Protein AF-A0A0U3Q0Y6-F1 (afdb_monomer_lite)

Structure (mmCIF, N/CA/C/O backbone):
data_AF-A0A0U3Q0Y6-F1
#
_entry.id   AF-A0A0U3Q0Y6-F1
#
loop_
_atom_site.group_PDB
_atom_site.id
_atom_site.type_symbol
_atom_site.label_atom_id
_atom_site.label_alt_id
_atom_site.label_comp_id
_atom_site.label_asym_id
_atom_site.label_entity_id
_atom_site.label_seq_id
_atom_site.pdbx_PDB_ins_code
_atom_site.Cartn_x
_atom_site.Cartn_y
_atom_site.Cartn_z
_atom_site.occupancy
_atom_site.B_iso_or_equiv
_atom_site.auth_seq_id
_atom_site.auth_comp_id
_atom_site.auth_asym_id
_atom_site.auth_atom_id
_atom_site.pdbx_PDB_model_num
ATOM 1 N N . MET A 1 1 ? -0.146 -21.367 1.317 1.00 38.34 1 MET A N 1
ATOM 2 C CA . MET A 1 1 ? -1.089 -21.416 0.180 1.00 38.34 1 MET A CA 1
ATOM 3 C C . MET A 1 1 ? -1.766 -20.060 0.097 1.00 38.34 1 MET A C 1
ATOM 5 O O . MET A 1 1 ? -2.066 -19.504 1.138 1.00 38.34 1 MET A O 1
ATOM 9 N N . TYR A 1 2 ? -1.968 -19.529 -1.106 1.00 50.06 2 TYR A N 1
ATOM 10 C CA . TYR A 1 2 ? -2.570 -18.214 -1.377 1.00 50.06 2 TYR A CA 1
ATOM 11 C C . TYR A 1 2 ? -4.115 -18.198 -1.255 1.00 50.06 2 TYR A C 1
ATOM 13 O O . TYR A 1 2 ? -4.773 -17.385 -1.888 1.00 50.06 2 TYR A O 1
ATOM 21 N N . ALA A 1 3 ? -4.703 -19.132 -0.497 1.00 53.38 3 ALA A N 1
ATOM 22 C CA . ALA A 1 3 ? -6.151 -19.373 -0.446 1.00 53.38 3 ALA A CA 1
ATOM 23 C C . ALA A 1 3 ? -6.858 -18.716 0.757 1.00 53.38 3 ALA A C 1
ATOM 25 O O . ALA A 1 3 ? -8.083 -18.726 0.807 1.00 53.38 3 ALA A O 1
ATOM 26 N N . ASP A 1 4 ? -6.102 -18.148 1.702 1.00 69.69 4 ASP A N 1
ATOM 27 C CA . ASP A 1 4 ? -6.645 -17.604 2.958 1.00 69.69 4 ASP A CA 1
ATOM 28 C C . ASP A 1 4 ? -6.993 -16.107 2.882 1.00 69.69 4 ASP A C 1
ATOM 30 O O . ASP A 1 4 ? -7.459 -15.538 3.867 1.00 69.69 4 ASP A O 1
ATOM 34 N N . HIS A 1 5 ? -6.775 -15.462 1.730 1.00 69.81 5 HIS A N 1
ATOM 35 C CA . HIS A 1 5 ? -6.987 -14.025 1.559 1.00 69.81 5 HIS A CA 1
ATOM 36 C C . HIS A 1 5 ? -7.965 -13.724 0.432 1.00 69.81 5 HIS A C 1
ATOM 38 O O . HIS A 1 5 ? -7.855 -14.290 -0.660 1.00 69.81 5 HIS A O 1
ATOM 44 N N . GLU A 1 6 ? -8.876 -12.778 0.663 1.00 80.62 6 GLU A N 1
ATOM 45 C CA . GLU A 1 6 ? -9.692 -12.245 -0.423 1.00 80.62 6 GLU A CA 1
ATOM 46 C C . GLU A 1 6 ? -8.792 -11.590 -1.490 1.00 80.62 6 GLU A C 1
ATOM 48 O O . GLU A 1 6 ? -7.825 -10.886 -1.161 1.00 80.62 6 GLU A O 1
ATOM 53 N N . PRO A 1 7 ? -9.070 -11.812 -2.787 1.00 87.69 7 PRO A N 1
ATOM 54 C CA . PRO A 1 7 ? -8.415 -11.067 -3.850 1.00 87.69 7 PRO A CA 1
ATOM 55 C C . PRO A 1 7 ? -8.682 -9.566 -3.715 1.00 87.69 7 PRO A C 1
ATOM 57 O O . PRO A 1 7 ? -9.796 -9.150 -3.393 1.00 87.69 7 PRO A O 1
ATOM 60 N N . LEU A 1 8 ? -7.675 -8.749 -4.030 1.00 93.56 8 LEU A N 1
ATOM 61 C CA . LEU A 1 8 ? -7.842 -7.301 -4.121 1.00 93.56 8 LEU A CA 1
ATOM 62 C C . LEU A 1 8 ? -8.915 -6.987 -5.175 1.00 93.56 8 LEU A C 1
ATOM 64 O O . LEU A 1 8 ? -8.798 -7.424 -6.319 1.00 93.56 8 LEU A O 1
ATOM 68 N N . HIS A 1 9 ? -9.952 -6.231 -4.809 1.00 96.00 9 HIS A N 1
ATOM 69 C CA . HIS A 1 9 ? -10.896 -5.710 -5.796 1.00 96.00 9 HIS A CA 1
ATOM 70 C C . HIS A 1 9 ? -10.237 -4.559 -6.557 1.00 96.00 9 HIS A C 1
ATOM 72 O O . HIS A 1 9 ? -9.576 -3.724 -5.944 1.00 96.00 9 HIS A O 1
ATOM 78 N N . VAL A 1 10 ? -10.400 -4.506 -7.877 1.00 95.94 10 VAL A N 1
ATOM 79 C CA . VAL A 1 10 ? -9.610 -3.615 -8.736 1.00 95.94 10 VAL A CA 1
ATOM 80 C C . VAL A 1 10 ? -10.516 -2.717 -9.562 1.00 95.94 10 VAL A C 1
ATOM 82 O O . VAL A 1 10 ? -11.443 -3.199 -10.212 1.00 95.94 10 VAL A O 1
ATOM 85 N N . VAL A 1 11 ? -10.201 -1.424 -9.572 1.00 95.88 11 VAL A N 1
ATOM 86 C CA . VAL A 1 11 ? -10.740 -0.432 -10.511 1.00 95.88 11 VAL A CA 1
ATOM 87 C C . VAL A 1 11 ? -9.592 0.388 -11.113 1.00 95.88 11 VAL A C 1
ATOM 89 O O . VAL A 1 11 ? -8.491 0.424 -10.559 1.00 95.88 11 VAL A O 1
ATOM 92 N N . GLY A 1 12 ? -9.835 1.031 -12.254 1.00 94.06 12 GLY A N 1
ATOM 93 C CA . GLY A 1 12 ? -8.827 1.823 -12.961 1.00 94.06 12 GLY A CA 1
ATOM 94 C C . GLY A 1 12 ? -7.938 0.998 -13.889 1.00 94.06 12 GLY A C 1
ATOM 95 O O . GLY A 1 12 ? -8.411 0.055 -14.527 1.00 94.06 12 GLY A O 1
ATOM 96 N N . TYR A 1 13 ? -6.662 1.375 -13.991 1.00 93.06 13 TYR A N 1
ATOM 97 C CA . TYR A 1 13 ? -5.763 0.936 -15.068 1.00 93.06 13 TYR A CA 1
ATOM 98 C C . TYR A 1 13 ? -4.500 0.227 -14.544 1.00 93.06 13 TYR A C 1
ATOM 100 O O . TYR A 1 13 ? -3.385 0.709 -14.753 1.00 93.06 13 TYR A O 1
ATOM 108 N N . PRO A 1 14 ? -4.622 -0.913 -13.841 1.00 92.88 14 PRO A N 1
ATOM 109 C CA . PRO A 1 14 ? -3.460 -1.618 -13.307 1.00 92.88 14 PRO A CA 1
ATOM 110 C C . PRO A 1 14 ? -2.527 -2.107 -14.424 1.00 92.88 14 PRO A C 1
ATOM 112 O O . PRO A 1 14 ? -2.977 -2.638 -15.442 1.00 92.88 14 PRO A O 1
ATOM 115 N N . SER A 1 15 ? -1.219 -2.033 -14.187 1.00 91.19 15 SER A N 1
ATOM 116 C CA . SER A 1 15 ? -0.274 -2.912 -14.875 1.00 91.19 15 SER A CA 1
ATOM 117 C C . SER A 1 15 ? -0.225 -4.263 -14.151 1.00 91.19 15 SER A C 1
ATOM 119 O O . SER A 1 15 ? -0.569 -4.369 -12.971 1.00 91.19 15 SER A O 1
ATOM 121 N N . THR A 1 16 ? 0.218 -5.325 -14.830 1.00 91.56 16 THR A N 1
ATOM 122 C CA . THR A 1 16 ? 0.341 -6.654 -14.198 1.00 91.56 16 THR A CA 1
ATOM 123 C C . THR A 1 16 ? 1.232 -6.606 -12.955 1.00 91.56 16 THR A C 1
ATOM 125 O O . THR A 1 16 ? 0.920 -7.222 -11.938 1.00 91.56 16 THR A O 1
ATOM 128 N N . GLY A 1 17 ? 2.337 -5.860 -13.026 1.00 92.50 17 GLY A N 1
ATOM 129 C CA . GLY A 1 17 ? 3.300 -5.781 -11.935 1.00 92.50 17 GLY A CA 1
ATOM 130 C C . GLY A 1 17 ? 2.838 -4.897 -10.776 1.00 92.50 17 GLY A C 1
ATOM 131 O O . GLY A 1 17 ? 3.028 -5.276 -9.620 1.00 92.50 17 GLY A O 1
ATOM 132 N N . SER A 1 18 ? 2.167 -3.773 -11.055 1.00 94.19 18 SER A N 1
ATOM 133 C CA . SER A 1 18 ? 1.607 -2.929 -9.995 1.00 94.19 18 SER A CA 1
ATOM 134 C C . SER A 1 18 ? 0.477 -3.638 -9.244 1.00 94.19 18 SER A C 1
ATOM 136 O O . SER A 1 18 ? 0.403 -3.546 -8.019 1.00 94.19 18 SER A O 1
ATOM 138 N N . LEU A 1 19 ? -0.365 -4.405 -9.943 1.00 95.25 19 LEU A N 1
ATOM 139 C CA . LEU A 1 19 ? -1.405 -5.212 -9.308 1.00 95.25 19 LEU A CA 1
ATOM 140 C C . LEU A 1 19 ? -0.807 -6.274 -8.382 1.00 95.25 19 LEU A C 1
ATOM 142 O O . LEU A 1 19 ? -1.240 -6.395 -7.236 1.00 95.25 19 LEU A O 1
ATOM 146 N N . LEU A 1 20 ? 0.200 -7.012 -8.859 1.00 94.69 20 LEU A N 1
ATOM 147 C CA . LEU A 1 20 ? 0.828 -8.079 -8.082 1.00 94.69 20 LEU A CA 1
ATOM 148 C C . LEU A 1 20 ? 1.448 -7.544 -6.785 1.00 94.69 20 LEU A C 1
ATOM 150 O O . LEU A 1 20 ? 1.141 -8.056 -5.709 1.00 94.69 20 LEU A O 1
ATOM 154 N N . VAL A 1 21 ? 2.255 -6.478 -6.862 1.00 96.38 21 VAL A N 1
ATOM 155 C CA . VAL A 1 21 ? 2.911 -5.919 -5.667 1.00 96.38 21 VAL A CA 1
ATOM 156 C C . VAL A 1 21 ? 1.895 -5.353 -4.669 1.00 96.38 21 VAL A C 1
ATOM 158 O O . VAL A 1 21 ? 2.077 -5.478 -3.458 1.00 96.38 21 VAL A O 1
ATOM 161 N N . MET A 1 22 ? 0.793 -4.766 -5.149 1.00 97.19 22 MET A N 1
ATOM 162 C CA . MET A 1 22 ? -0.258 -4.244 -4.272 1.00 97.19 22 MET A CA 1
ATOM 163 C C . MET A 1 22 ? -1.057 -5.359 -3.598 1.00 97.19 22 MET A C 1
ATOM 165 O O . MET A 1 22 ? -1.436 -5.219 -2.434 1.00 97.19 22 MET A O 1
ATOM 169 N N . GLN A 1 23 ? -1.275 -6.477 -4.288 1.00 96.50 23 GLN A N 1
ATOM 170 C CA . GLN A 1 23 ? -1.896 -7.655 -3.697 1.00 96.50 23 GLN A CA 1
ATOM 171 C C . GLN A 1 23 ? -1.015 -8.250 -2.586 1.00 96.50 23 GLN A C 1
ATOM 173 O O . GLN A 1 23 ? -1.500 -8.483 -1.478 1.00 96.50 23 GLN A O 1
ATOM 178 N N . GLU A 1 24 ? 0.289 -8.408 -2.832 1.00 96.75 24 GLU A N 1
ATOM 179 C CA . GLU A 1 24 ? 1.246 -8.865 -1.814 1.00 96.75 24 GLU A CA 1
ATOM 180 C C . GLU A 1 24 ? 1.318 -7.916 -0.614 1.00 96.75 24 GLU A C 1
ATOM 182 O O . GLU A 1 24 ? 1.314 -8.363 0.536 1.00 96.75 24 GLU A O 1
ATOM 187 N N . LEU A 1 25 ? 1.317 -6.602 -0.862 1.00 97.81 25 LEU A N 1
ATOM 188 C CA . LEU A 1 25 ? 1.295 -5.586 0.187 1.00 97.81 25 LEU A CA 1
ATOM 189 C C . LEU A 1 25 ? 0.086 -5.755 1.114 1.00 97.81 25 LEU A C 1
ATOM 191 O O . LEU A 1 25 ? 0.260 -5.782 2.334 1.00 97.81 25 LEU A O 1
ATOM 195 N N . VAL A 1 26 ? -1.123 -5.900 0.562 1.00 97.44 26 VAL A N 1
ATOM 196 C CA . VAL A 1 26 ? -2.349 -6.068 1.362 1.00 97.44 26 VAL A CA 1
ATOM 197 C C . VAL A 1 26 ? -2.283 -7.346 2.193 1.00 97.44 26 VAL A C 1
ATOM 199 O O . VAL A 1 26 ? -2.538 -7.303 3.397 1.00 97.44 26 VAL A O 1
ATOM 202 N N . TRP A 1 27 ? -1.852 -8.458 1.599 1.00 96.50 27 TRP A N 1
ATOM 203 C CA . TRP A 1 27 ? -1.714 -9.729 2.309 1.00 96.50 27 TRP A CA 1
ATOM 204 C C . TRP A 1 27 ? -0.681 -9.668 3.434 1.00 96.50 27 TRP A C 1
ATOM 206 O O . TRP A 1 27 ? -0.929 -10.152 4.538 1.00 96.50 27 TRP A O 1
ATOM 216 N N . HIS A 1 28 ? 0.469 -9.030 3.213 1.00 97.31 28 HIS A N 1
ATOM 217 C CA . HIS A 1 28 ? 1.477 -8.877 4.261 1.00 97.31 28 HIS A CA 1
ATOM 218 C C . HIS A 1 28 ? 1.019 -7.959 5.398 1.00 97.31 28 HIS A C 1
ATOM 220 O O . HIS A 1 28 ? 1.376 -8.211 6.553 1.00 97.31 28 HIS A O 1
ATOM 226 N N . ILE A 1 29 ? 0.209 -6.936 5.106 1.00 97.44 29 ILE A N 1
ATOM 227 C CA . ILE A 1 29 ? -0.438 -6.106 6.130 1.00 97.44 29 ILE A CA 1
ATOM 228 C C . ILE A 1 29 ? -1.445 -6.942 6.935 1.00 97.44 29 ILE A C 1
ATOM 230 O O . ILE A 1 29 ? -1.400 -6.913 8.168 1.00 97.44 29 ILE A O 1
ATOM 234 N N . ALA A 1 30 ? -2.306 -7.716 6.268 1.00 96.31 30 ALA A N 1
ATOM 235 C CA . ALA A 1 30 ? -3.310 -8.575 6.902 1.00 96.31 30 ALA A CA 1
ATOM 236 C C . ALA A 1 30 ? -2.677 -9.628 7.835 1.00 96.31 30 ALA A C 1
ATOM 238 O O . ALA A 1 30 ? -3.115 -9.815 8.979 1.00 96.31 30 ALA A O 1
ATOM 239 N N . ASP A 1 31 ? -1.586 -10.245 7.374 1.00 95.81 31 ASP A N 1
ATOM 240 C CA . ASP A 1 31 ? -0.816 -11.259 8.102 1.00 95.81 31 ASP A CA 1
ATOM 241 C C . ASP A 1 31 ? 0.094 -10.679 9.199 1.00 95.81 31 ASP A C 1
ATOM 243 O O . ASP A 1 31 ? 0.661 -11.427 9.994 1.00 95.81 31 ASP A O 1
ATOM 247 N N . GLY A 1 32 ? 0.301 -9.359 9.235 1.00 96.81 32 GLY A N 1
ATOM 248 C CA . GLY A 1 32 ? 1.260 -8.732 10.147 1.00 96.81 32 GLY A CA 1
ATOM 249 C C . GLY A 1 32 ? 2.729 -9.067 9.845 1.00 96.81 32 GLY A C 1
ATOM 250 O O . GLY A 1 32 ? 3.582 -9.007 10.734 1.00 96.81 32 GLY A O 1
ATOM 251 N N . LYS A 1 33 ? 3.059 -9.409 8.595 1.00 96.56 33 LYS A N 1
ATOM 252 C CA . LYS A 1 33 ? 4.402 -9.830 8.162 1.00 96.56 33 LYS A CA 1
ATOM 253 C C . LYS A 1 33 ? 5.299 -8.631 7.843 1.00 96.56 33 LYS A C 1
ATOM 255 O O . LYS A 1 33 ? 5.645 -8.390 6.689 1.00 96.56 33 LYS A O 1
ATOM 260 N N . ALA A 1 34 ? 5.740 -7.903 8.871 1.00 96.31 34 ALA A N 1
ATOM 261 C CA . ALA A 1 34 ? 6.560 -6.693 8.700 1.00 96.31 34 ALA A CA 1
ATOM 262 C C . ALA A 1 34 ? 7.853 -6.935 7.900 1.00 96.31 34 ALA A C 1
ATOM 264 O O . ALA A 1 34 ? 8.259 -6.092 7.104 1.00 96.31 34 ALA A O 1
ATOM 265 N N . ALA A 1 35 ? 8.491 -8.097 8.086 1.00 96.44 35 ALA A N 1
ATOM 266 C CA . ALA A 1 35 ? 9.718 -8.450 7.378 1.00 96.44 35 ALA A CA 1
ATOM 267 C C . ALA A 1 35 ? 9.503 -8.692 5.877 1.00 96.44 35 ALA A C 1
ATOM 269 O O . ALA A 1 35 ? 10.393 -8.352 5.103 1.00 96.44 35 ALA A O 1
ATOM 270 N N . GLU A 1 36 ? 8.355 -9.253 5.484 1.00 96.62 36 GLU A N 1
ATOM 271 C CA . GLU A 1 36 ? 7.998 -9.470 4.076 1.00 96.62 36 GLU A CA 1
ATOM 272 C C . GLU A 1 36 ? 7.518 -8.167 3.435 1.00 96.62 36 GLU A C 1
ATOM 274 O O . GLU A 1 36 ? 8.009 -7.792 2.377 1.00 96.62 36 GLU A O 1
ATOM 279 N N . LEU A 1 37 ? 6.681 -7.394 4.137 1.00 96.44 37 LEU A N 1
ATOM 280 C CA . LEU A 1 37 ? 6.230 -6.079 3.677 1.00 96.44 37 LEU A CA 1
ATOM 281 C C . LEU A 1 37 ? 7.408 -5.130 3.410 1.00 96.44 37 LEU A C 1
ATOM 283 O O . LEU A 1 37 ? 7.441 -4.442 2.396 1.00 96.44 37 LEU A O 1
ATOM 287 N N . ARG A 1 38 ? 8.425 -5.158 4.278 1.00 95.81 38 ARG A N 1
ATOM 288 C CA . ARG A 1 38 ? 9.692 -4.442 4.089 1.00 95.81 38 ARG A CA 1
ATOM 289 C C . ARG A 1 38 ? 10.391 -4.783 2.770 1.00 95.81 38 ARG A C 1
ATOM 291 O O . ARG A 1 38 ? 11.010 -3.901 2.188 1.00 95.81 38 ARG A O 1
ATOM 298 N N . LYS A 1 39 ? 10.354 -6.040 2.316 1.00 96.00 39 LYS A N 1
ATOM 299 C CA . LYS A 1 39 ? 11.042 -6.452 1.079 1.00 96.00 39 LYS A CA 1
ATOM 300 C C . LYS A 1 39 ? 10.399 -5.838 -0.159 1.00 96.00 39 LYS A C 1
ATOM 302 O O . LYS A 1 39 ? 11.052 -5.769 -1.194 1.00 96.00 39 LYS A O 1
ATOM 307 N N . LEU A 1 40 ? 9.153 -5.378 -0.061 1.00 96.94 40 LEU A N 1
ATOM 308 C CA . LEU A 1 40 ? 8.491 -4.665 -1.145 1.00 96.94 40 LEU A CA 1
ATOM 309 C C . LEU A 1 40 ? 8.992 -3.224 -1.286 1.00 96.94 40 LEU A C 1
ATOM 311 O O . LEU A 1 40 ? 8.642 -2.585 -2.267 1.00 96.94 40 LEU A O 1
ATOM 315 N N . ALA A 1 41 ? 9.789 -2.699 -0.347 1.00 96.81 41 ALA A N 1
ATOM 316 C CA . ALA A 1 41 ? 10.274 -1.325 -0.401 1.00 96.81 41 ALA A CA 1
ATOM 317 C C . ALA A 1 41 ? 11.162 -1.060 -1.625 1.00 96.81 41 ALA A C 1
ATOM 319 O O . ALA A 1 41 ? 11.937 -1.919 -2.049 1.00 96.81 41 ALA A O 1
ATOM 320 N N . THR A 1 42 ? 11.084 0.159 -2.150 1.00 96.00 42 THR A N 1
ATOM 321 C 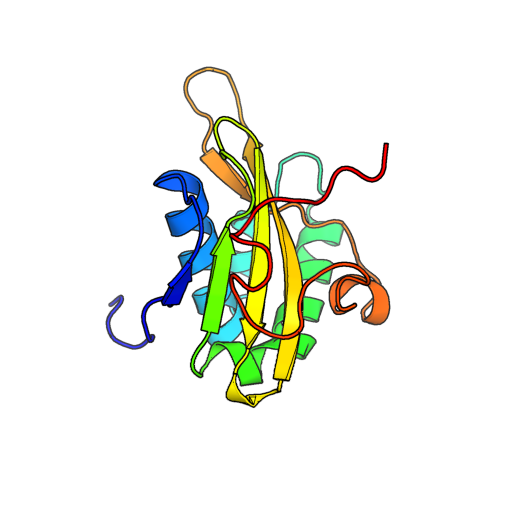CA . THR A 1 42 ? 12.055 0.672 -3.118 1.00 96.00 42 THR A CA 1
ATOM 322 C C . THR A 1 42 ? 13.441 0.838 -2.482 1.00 96.00 42 THR A C 1
ATOM 324 O O . THR A 1 42 ? 13.580 1.090 -1.283 1.00 96.00 42 THR A O 1
ATOM 327 N N . SER A 1 43 ? 14.482 0.744 -3.303 1.00 92.88 43 SER A N 1
ATOM 328 C CA . SER A 1 43 ? 15.897 0.801 -2.934 1.00 92.88 43 SER A CA 1
ATOM 329 C C . SER A 1 43 ? 16.333 2.142 -2.338 1.00 92.88 43 SER A C 1
ATOM 331 O O . SER A 1 43 ? 17.323 2.202 -1.609 1.00 92.88 43 SER A O 1
ATOM 333 N N . ASP A 1 44 ? 15.578 3.217 -2.588 1.00 90.69 44 ASP A N 1
ATOM 334 C CA . ASP A 1 44 ? 15.801 4.536 -1.988 1.00 90.69 44 ASP A CA 1
ATOM 335 C C . ASP A 1 44 ? 15.299 4.651 -0.538 1.00 90.69 44 ASP A C 1
ATOM 337 O O . ASP A 1 44 ? 15.578 5.648 0.133 1.00 90.69 44 ASP A O 1
ATOM 341 N N . SER A 1 45 ? 14.595 3.641 -0.022 1.00 90.19 45 SER A N 1
ATOM 342 C CA . SER A 1 45 ? 14.220 3.545 1.387 1.00 90.19 45 SER A CA 1
ATOM 343 C C . SER A 1 45 ? 15.266 2.756 2.172 1.00 90.19 45 SER A C 1
ATOM 345 O O . SER A 1 45 ? 15.531 1.590 1.891 1.00 90.19 45 SER A O 1
ATOM 347 N N . SER A 1 46 ? 15.835 3.360 3.220 1.00 93.94 46 SER A N 1
ATOM 348 C CA . SER A 1 46 ? 16.728 2.617 4.116 1.00 93.94 46 SER A CA 1
ATOM 349 C C . SER A 1 46 ? 15.975 1.495 4.843 1.00 93.94 46 SER A C 1
ATOM 351 O O . SER A 1 46 ? 14.786 1.631 5.143 1.00 93.94 46 SER A O 1
ATOM 353 N N . ASP A 1 47 ? 16.672 0.406 5.189 1.00 93.56 47 ASP A N 1
ATOM 354 C CA . ASP A 1 47 ? 16.072 -0.756 5.871 1.00 93.56 47 ASP A CA 1
ATOM 355 C C . ASP A 1 47 ? 15.302 -0.355 7.142 1.00 93.56 47 ASP A C 1
ATOM 357 O O . ASP A 1 47 ? 14.183 -0.814 7.372 1.00 93.56 47 ASP A O 1
ATOM 361 N N . ALA A 1 48 ? 15.856 0.572 7.931 1.00 95.94 48 ALA A N 1
ATOM 362 C CA . ALA A 1 48 ? 15.216 1.076 9.143 1.00 95.94 48 ALA A CA 1
ATOM 363 C C . ALA A 1 48 ? 13.917 1.849 8.851 1.00 95.94 48 ALA A C 1
ATOM 365 O O . ALA A 1 48 ? 12.930 1.686 9.575 1.00 95.94 48 ALA A O 1
ATOM 366 N N . VAL A 1 49 ? 13.897 2.665 7.790 1.00 96.69 49 VAL A N 1
ATOM 367 C CA . VAL A 1 49 ? 12.708 3.427 7.375 1.00 96.69 49 VAL A CA 1
ATOM 368 C C . VAL A 1 49 ? 11.638 2.489 6.821 1.00 96.69 49 VAL A C 1
ATOM 370 O O . VAL A 1 49 ? 10.480 2.579 7.236 1.00 96.69 49 VAL A O 1
ATOM 373 N N . ALA A 1 50 ? 12.018 1.549 5.953 1.00 97.19 50 ALA A N 1
ATOM 374 C CA . ALA A 1 50 ? 11.115 0.542 5.403 1.00 97.19 50 ALA A CA 1
ATOM 375 C C . ALA A 1 50 ? 10.501 -0.321 6.513 1.00 97.19 50 ALA A C 1
ATOM 377 O O . ALA A 1 50 ? 9.280 -0.448 6.595 1.00 97.19 50 ALA A O 1
ATOM 378 N N . ARG A 1 51 ? 11.321 -0.832 7.443 1.00 97.19 51 ARG A N 1
ATOM 379 C CA . ARG A 1 51 ? 10.838 -1.609 8.593 1.00 97.19 51 ARG A CA 1
ATOM 380 C C . ARG A 1 51 ? 9.837 -0.812 9.421 1.00 97.19 51 ARG A C 1
ATOM 382 O O . ARG A 1 51 ? 8.774 -1.332 9.756 1.00 97.19 51 ARG A O 1
ATOM 389 N N . LYS A 1 52 ? 10.145 0.451 9.734 1.00 98.19 52 LYS A N 1
ATOM 390 C CA . LYS A 1 52 ? 9.261 1.250 10.585 1.00 98.19 52 LYS A CA 1
ATOM 391 C C . LYS A 1 52 ? 7.947 1.610 9.895 1.00 98.19 52 LYS A C 1
ATOM 393 O O . LYS A 1 52 ? 6.891 1.538 10.519 1.00 98.19 52 LYS A O 1
ATOM 398 N N . THR A 1 53 ? 8.007 1.937 8.607 1.00 98.12 53 THR A N 1
ATOM 399 C CA . THR A 1 53 ? 6.814 2.181 7.786 1.00 98.12 53 THR A CA 1
ATOM 400 C C . THR A 1 53 ? 5.929 0.928 7.744 1.00 98.12 53 THR A C 1
ATOM 402 O O . THR A 1 53 ? 4.722 1.025 7.951 1.00 98.12 53 THR A O 1
ATOM 405 N N . ALA A 1 54 ? 6.524 -0.260 7.574 1.00 98.12 54 ALA A N 1
ATOM 406 C CA . ALA A 1 54 ? 5.806 -1.534 7.555 1.00 98.12 54 ALA A CA 1
ATOM 407 C C . ALA A 1 54 ? 5.090 -1.823 8.886 1.00 98.12 54 ALA A C 1
ATOM 409 O O . ALA A 1 54 ? 3.910 -2.173 8.889 1.00 98.12 54 ALA A O 1
ATOM 410 N N . GLU A 1 55 ? 5.770 -1.627 10.021 1.00 98.31 55 GLU A N 1
ATOM 411 C CA . GLU A 1 55 ? 5.161 -1.737 11.356 1.00 98.31 55 GLU A CA 1
ATOM 412 C C . GLU A 1 55 ? 3.962 -0.790 11.514 1.00 98.31 55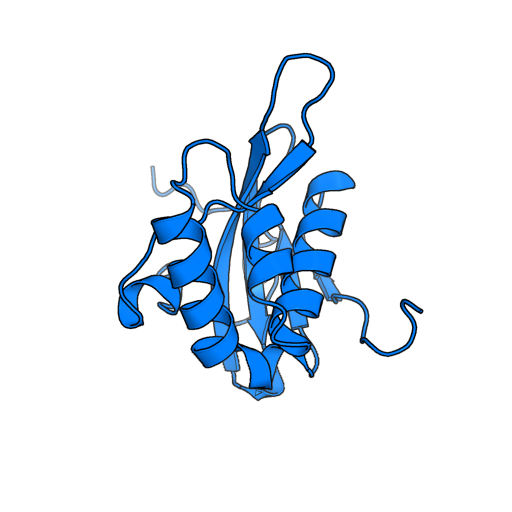 GLU A C 1
ATOM 414 O O . GLU A 1 55 ? 2.917 -1.186 12.036 1.00 98.31 55 GLU A O 1
ATOM 419 N N . ASN A 1 56 ? 4.094 0.456 11.046 1.00 98.44 56 ASN A N 1
ATOM 420 C CA . ASN A 1 56 ? 3.025 1.449 11.117 1.00 98.44 56 ASN A CA 1
ATOM 421 C C . ASN A 1 56 ? 1.827 1.058 10.244 1.00 98.44 56 ASN A C 1
ATOM 423 O O . ASN A 1 56 ? 0.691 1.182 10.697 1.00 98.44 56 ASN A O 1
ATOM 427 N N . TRP A 1 57 ? 2.054 0.548 9.032 1.00 98.50 57 TRP A N 1
ATOM 428 C CA . TRP A 1 57 ? 0.981 0.077 8.152 1.00 98.50 57 TRP A CA 1
ATOM 429 C C . TRP A 1 57 ? 0.265 -1.149 8.706 1.00 98.50 57 TRP A C 1
ATOM 431 O O . TRP A 1 57 ? -0.960 -1.178 8.696 1.00 98.50 57 TRP A O 1
ATOM 441 N N . ILE A 1 58 ? 0.986 -2.116 9.274 1.00 98.31 58 ILE A N 1
ATOM 442 C CA . ILE A 1 58 ? 0.369 -3.268 9.951 1.00 98.31 58 ILE A CA 1
ATOM 443 C C . ILE A 1 58 ? -0.488 -2.801 11.127 1.00 98.31 58 ILE A C 1
ATOM 445 O O . ILE A 1 58 ? -1.639 -3.213 11.264 1.00 98.31 58 ILE A O 1
ATOM 449 N N . LYS A 1 59 ? 0.044 -1.901 11.960 1.00 98.00 59 LYS A N 1
ATOM 450 C CA . LYS A 1 59 ? -0.692 -1.346 13.100 1.00 98.00 59 LYS A CA 1
ATOM 451 C C . LYS A 1 59 ? -1.921 -0.544 12.661 1.00 98.00 59 LYS A C 1
ATOM 453 O O . LYS A 1 59 ? -2.950 -0.612 13.323 1.00 98.00 59 LYS A O 1
ATOM 458 N N . GLY A 1 60 ? -1.798 0.241 11.594 1.00 97.50 60 GLY A N 1
ATOM 459 C CA . GLY A 1 60 ? -2.836 1.159 11.130 1.00 97.50 60 GLY A CA 1
ATOM 460 C C . GLY A 1 60 ? -3.927 0.493 10.298 1.00 97.50 60 GLY A C 1
ATOM 461 O O . GLY A 1 60 ? -5.091 0.841 10.457 1.00 97.50 60 GLY A O 1
ATOM 462 N N . PHE A 1 61 ? -3.557 -0.460 9.443 1.00 97.88 61 PHE A N 1
ATOM 463 C CA . PHE A 1 61 ? -4.424 -1.021 8.405 1.00 97.88 61 PHE A CA 1
ATOM 464 C C . PHE A 1 61 ? -4.651 -2.530 8.539 1.00 97.88 61 PHE A C 1
ATOM 466 O O . PHE A 1 61 ? -5.479 -3.074 7.819 1.00 97.88 61 PHE A O 1
ATOM 473 N N . GLY A 1 62 ? -3.979 -3.221 9.467 1.00 96.69 62 GLY A N 1
ATOM 474 C CA . GLY A 1 62 ? -4.076 -4.678 9.615 1.00 96.69 62 GLY A CA 1
ATOM 475 C C . GLY A 1 62 ? -5.498 -5.203 9.832 1.00 96.69 62 GLY A C 1
ATOM 476 O O . GLY A 1 62 ? -5.816 -6.293 9.373 1.00 96.69 62 GLY A O 1
ATOM 477 N N . ALA A 1 63 ? -6.367 -4.436 10.498 1.00 95.44 63 ALA A N 1
ATOM 478 C CA . ALA A 1 63 ? -7.779 -4.796 10.638 1.00 95.44 63 ALA A CA 1
ATOM 479 C C . ALA A 1 63 ? -8.528 -4.700 9.298 1.00 95.44 63 ALA A C 1
ATOM 481 O O . ALA A 1 63 ? -9.165 -5.665 8.894 1.00 95.44 63 ALA A O 1
ATOM 482 N N . GLY A 1 64 ? -8.397 -3.575 8.590 1.00 95.88 64 GLY A N 1
ATOM 483 C CA . GLY A 1 64 ? -9.060 -3.364 7.303 1.00 95.88 64 GLY A CA 1
ATOM 484 C C . GLY A 1 64 ? -8.531 -4.270 6.191 1.00 95.88 64 GLY A C 1
ATOM 485 O O . GLY A 1 64 ? -9.292 -4.681 5.325 1.00 95.88 64 GLY A O 1
ATOM 486 N N . ALA A 1 65 ? -7.243 -4.617 6.223 1.00 96.00 65 ALA A N 1
ATOM 487 C CA . ALA A 1 65 ? -6.602 -5.464 5.218 1.00 96.00 65 ALA A CA 1
ATOM 488 C C . ALA A 1 65 ? -7.035 -6.937 5.273 1.00 96.00 65 ALA A C 1
ATOM 490 O O . ALA A 1 65 ? -6.849 -7.650 4.294 1.00 96.00 65 ALA A O 1
ATOM 491 N N . ARG A 1 66 ? -7.582 -7.403 6.405 1.00 94.44 66 ARG A N 1
ATOM 492 C CA . ARG A 1 66 ? -8.153 -8.759 6.532 1.00 94.44 66 ARG A CA 1
ATOM 493 C C . ARG A 1 66 ? -9.548 -8.877 5.928 1.00 94.44 66 ARG A C 1
ATOM 495 O O . ARG A 1 66 ? -10.014 -9.990 5.718 1.00 94.44 66 ARG A O 1
ATOM 502 N N . GLY A 1 67 ? -1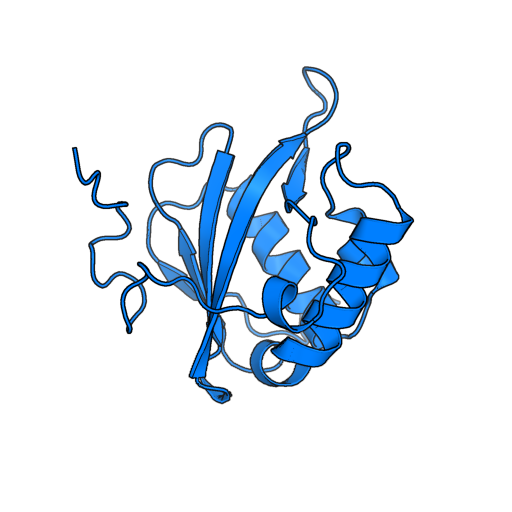0.212 -7.744 5.732 1.00 92.50 67 GLY A N 1
ATOM 503 C CA . GLY A 1 67 ? -11.505 -7.663 5.080 1.00 92.50 67 GLY A CA 1
ATOM 504 C C . GLY A 1 67 ? -11.371 -7.310 3.607 1.00 92.50 67 GLY A C 1
ATOM 505 O O . GLY A 1 67 ? -10.310 -7.441 2.992 1.00 92.50 67 GLY A O 1
ATOM 506 N N . LYS A 1 68 ? -12.462 -6.792 3.050 1.00 94.81 68 LYS A N 1
ATOM 507 C CA . LYS A 1 68 ? -12.509 -6.402 1.646 1.00 94.81 68 LYS A CA 1
ATOM 508 C C . LYS A 1 68 ? -11.718 -5.118 1.403 1.00 94.81 68 LYS A C 1
ATOM 510 O O . LYS A 1 68 ? -12.009 -4.062 1.974 1.00 94.81 68 LYS A O 1
ATOM 515 N N . VAL A 1 69 ? -10.762 -5.190 0.479 1.00 97.25 69 VAL A N 1
ATOM 516 C CA . VAL A 1 69 ? -9.960 -4.043 0.032 1.00 97.25 69 VAL A CA 1
ATOM 517 C C . VAL A 1 69 ? -10.215 -3.785 -1.447 1.00 97.25 69 VAL A C 1
ATOM 519 O O . VAL A 1 69 ? -10.264 -4.711 -2.256 1.00 97.25 69 VAL A O 1
ATOM 522 N N . THR A 1 70 ? -10.392 -2.518 -1.811 1.00 98.00 70 THR A N 1
ATOM 523 C CA . THR A 1 70 ? -10.433 -2.079 -3.212 1.00 98.00 70 THR A CA 1
ATOM 524 C C . THR A 1 70 ? -9.214 -1.225 -3.524 1.00 98.00 70 THR A C 1
ATOM 526 O O . THR A 1 70 ? -8.968 -0.245 -2.827 1.00 98.00 70 THR A O 1
ATOM 529 N N . GLY A 1 71 ? -8.458 -1.596 -4.553 1.00 97.81 71 GLY A N 1
ATOM 530 C CA . GLY A 1 71 ? -7.384 -0.798 -5.126 1.00 97.81 71 GLY A CA 1
ATOM 531 C C . GLY A 1 71 ? -7.871 -0.053 -6.361 1.00 97.81 71 GLY A C 1
ATOM 532 O O . GLY A 1 71 ? -8.338 -0.667 -7.319 1.00 97.81 71 GLY A O 1
ATOM 533 N N . ASP A 1 72 ? -7.755 1.266 -6.321 1.00 97.06 72 ASP A N 1
ATOM 534 C CA . ASP A 1 72 ? -8.013 2.160 -7.442 1.00 97.06 72 ASP A CA 1
ATOM 535 C C . ASP A 1 72 ? -6.677 2.584 -8.057 1.00 97.06 72 ASP A C 1
ATOM 537 O O . ASP A 1 72 ? -5.867 3.243 -7.398 1.00 97.06 72 ASP A O 1
ATOM 541 N N . PHE A 1 73 ? -6.422 2.125 -9.281 1.00 96.56 73 PHE A N 1
ATOM 542 C CA . PHE A 1 73 ? -5.155 2.288 -9.989 1.00 96.56 73 PHE A CA 1
ATOM 543 C C . PHE A 1 73 ? -5.247 3.493 -10.922 1.00 96.56 73 PHE A C 1
ATOM 545 O O . PHE A 1 73 ? -5.920 3.435 -11.956 1.00 96.56 73 PHE A O 1
ATOM 552 N N . TYR A 1 74 ? -4.576 4.577 -10.535 1.00 93.25 74 TYR A N 1
ATOM 553 C CA . TYR A 1 74 ? -4.663 5.863 -11.212 1.00 93.25 74 TYR A CA 1
ATOM 554 C C . TYR A 1 74 ? -3.668 5.977 -12.356 1.00 93.25 74 TYR A C 1
ATOM 556 O O . TYR A 1 74 ? -2.486 5.667 -12.175 1.00 93.25 74 TYR A O 1
ATOM 564 N N . ASP A 1 75 ? -4.170 6.496 -13.479 1.00 87.19 75 ASP A N 1
ATOM 565 C CA . ASP A 1 75 ? -3.437 6.749 -14.723 1.00 87.19 75 ASP A CA 1
ATOM 566 C C . ASP A 1 75 ? -2.736 5.486 -15.281 1.00 87.19 75 ASP A C 1
ATOM 568 O O . ASP A 1 75 ? -2.789 4.404 -14.684 1.00 87.19 75 ASP A O 1
ATOM 572 N N . ASP A 1 76 ? -2.115 5.579 -16.464 1.00 76.50 76 ASP A N 1
ATOM 573 C CA . ASP A 1 76 ? -1.310 4.454 -16.953 1.00 76.50 76 ASP A CA 1
ATOM 574 C C . ASP A 1 76 ? -0.060 4.272 -16.079 1.00 76.50 76 ASP A C 1
ATOM 576 O O . ASP A 1 76 ? 0.616 5.228 -15.695 1.00 76.50 76 ASP A O 1
ATOM 580 N N . GLY A 1 77 ? 0.201 3.021 -15.703 1.00 71.06 77 GLY A N 1
ATOM 581 C CA . GLY A 1 77 ? 1.296 2.644 -14.818 1.00 71.06 77 GLY A CA 1
ATOM 582 C C . GLY A 1 77 ? 2.438 1.973 -15.566 1.00 71.06 77 GLY A C 1
ATOM 583 O O . GLY A 1 77 ? 2.714 0.803 -15.299 1.00 71.06 77 GLY A O 1
ATOM 584 N N . SER A 1 78 ? 3.077 2.662 -16.514 1.00 79.31 78 SER A N 1
ATOM 585 C CA . SER A 1 78 ? 4.195 2.101 -17.297 1.00 79.31 78 SER A CA 1
ATOM 586 C C . SER A 1 78 ? 5.453 1.837 -16.453 1.00 79.31 78 SER A C 1
ATOM 588 O O . SER A 1 78 ? 5.972 0.724 -16.458 1.00 79.31 78 SER A O 1
ATOM 590 N N . GLU A 1 79 ? 5.903 2.823 -15.674 1.00 86.56 79 GLU A N 1
ATOM 591 C CA . GLU A 1 79 ? 7.083 2.704 -14.790 1.00 86.56 79 GLU A CA 1
ATOM 592 C C . GLU A 1 79 ? 6.788 3.072 -13.331 1.00 86.56 79 GLU A C 1
ATOM 594 O O . GLU A 1 79 ? 7.502 2.666 -12.412 1.00 86.56 79 GLU A O 1
ATOM 599 N N . ARG A 1 80 ? 5.727 3.848 -13.104 1.00 92.19 80 ARG A N 1
ATOM 600 C CA . ARG A 1 80 ? 5.262 4.311 -11.797 1.00 92.19 80 ARG A CA 1
ATOM 601 C C . ARG A 1 80 ? 3.746 4.363 -11.817 1.00 92.19 80 ARG A C 1
ATOM 603 O O . ARG A 1 80 ? 3.169 4.775 -12.811 1.00 92.19 80 ARG A O 1
ATOM 610 N N . GLN A 1 81 ? 3.115 4.013 -10.704 1.00 94.31 81 GLN A N 1
ATOM 611 C CA . GLN A 1 81 ? 1.674 4.112 -10.552 1.00 94.31 81 GLN A CA 1
ATOM 612 C C . GLN A 1 81 ? 1.290 4.600 -9.157 1.00 94.31 81 GLN A C 1
ATOM 614 O O . GLN A 1 81 ? 1.922 4.247 -8.156 1.00 94.31 81 GLN A O 1
ATOM 619 N N . VAL A 1 82 ? 0.249 5.426 -9.105 1.00 96.06 82 VAL A N 1
ATOM 620 C CA . VAL A 1 82 ? -0.422 5.809 -7.863 1.00 96.06 82 VAL A CA 1
ATOM 621 C C . VAL A 1 82 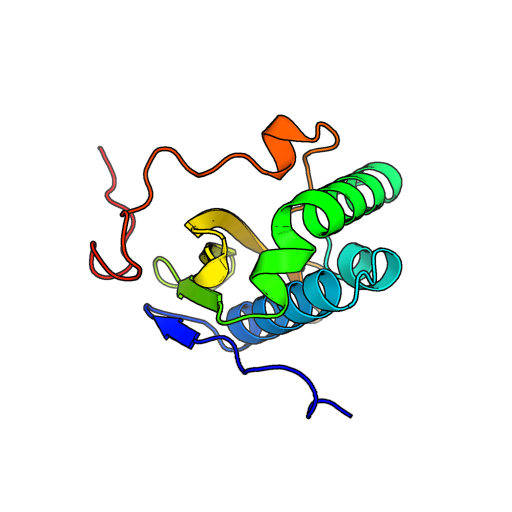? -1.606 4.872 -7.666 1.00 96.06 82 VAL A C 1
ATOM 623 O O . VAL A 1 82 ? -2.420 4.685 -8.567 1.00 96.06 82 VAL A O 1
ATOM 626 N N . VAL A 1 83 ? -1.694 4.266 -6.488 1.00 97.19 83 VAL A N 1
ATOM 627 C CA . VAL A 1 83 ? -2.772 3.344 -6.133 1.00 97.19 83 VAL A CA 1
ATOM 628 C C . VAL A 1 83 ? -3.398 3.809 -4.833 1.00 97.19 83 VAL A C 1
ATOM 630 O O . VAL A 1 83 ? -2.704 3.983 -3.831 1.00 97.19 83 VAL A O 1
ATOM 633 N N . VAL A 1 84 ? -4.713 3.994 -4.824 1.00 98.00 84 VAL A N 1
ATOM 634 C CA . VAL A 1 84 ? -5.457 4.300 -3.601 1.00 98.00 84 VAL A CA 1
ATOM 635 C C . VAL A 1 84 ? -6.141 3.028 -3.120 1.00 98.00 84 VAL A C 1
ATOM 637 O O . VAL A 1 84 ? -6.958 2.446 -3.829 1.00 98.00 84 VAL A O 1
ATOM 640 N N . LEU A 1 85 ? -5.798 2.587 -1.910 1.00 98.19 85 LEU A N 1
ATOM 641 C CA . LEU A 1 85 ? -6.473 1.481 -1.244 1.00 98.19 85 LEU A CA 1
ATOM 642 C C . LEU A 1 85 ? -7.607 2.000 -0.366 1.00 98.19 85 LEU A C 1
ATOM 644 O O . LEU A 1 85 ? -7.409 2.888 0.466 1.00 98.19 85 LEU A O 1
ATOM 648 N N . TYR A 1 86 ? -8.766 1.375 -0.523 1.00 98.00 86 TYR A N 1
ATOM 649 C CA . TYR A 1 86 ? -9.968 1.586 0.267 1.00 98.00 86 TYR A CA 1
ATOM 650 C C . TYR A 1 86 ? -10.238 0.326 1.086 1.00 98.00 86 TYR A C 1
ATOM 652 O O . TYR A 1 86 ? -10.561 -0.728 0.533 1.00 98.00 86 TYR A O 1
ATOM 660 N N . PHE A 1 87 ? -10.101 0.438 2.403 1.00 97.00 87 PHE A N 1
ATOM 661 C CA . PHE A 1 87 ? -10.366 -0.640 3.351 1.00 97.00 87 PHE A CA 1
ATOM 662 C C . PHE A 1 87 ? -11.832 -0.555 3.781 1.00 97.00 87 PHE A C 1
ATOM 664 O O . PHE A 1 87 ? -12.193 0.338 4.550 1.00 97.00 87 PHE A O 1
ATOM 671 N N . GLN A 1 88 ? -12.690 -1.436 3.255 1.00 94.00 88 GLN A N 1
ATOM 672 C CA . GLN A 1 88 ? -14.145 -1.262 3.368 1.00 94.00 88 GLN A CA 1
ATOM 673 C C . GLN A 1 88 ? -14.630 -1.318 4.820 1.00 94.00 88 GLN A C 1
ATOM 675 O O . GLN A 1 88 ? -15.382 -0.441 5.238 1.00 94.00 88 GLN A O 1
ATOM 680 N N . ASP A 1 89 ? -14.131 -2.276 5.601 1.00 92.56 89 ASP A N 1
ATOM 681 C CA . ASP A 1 89 ? -14.602 -2.519 6.970 1.00 92.56 89 ASP A CA 1
ATOM 682 C C . ASP A 1 89 ? -14.184 -1.425 7.961 1.00 92.56 89 ASP A C 1
ATOM 684 O O . ASP A 1 89 ? -14.872 -1.173 8.949 1.00 92.56 89 ASP A O 1
ATOM 688 N N . THR A 1 90 ? -13.044 -0.769 7.718 1.00 95.81 90 THR A N 1
ATOM 689 C CA . THR A 1 90 ? -12.522 0.295 8.593 1.00 95.81 90 THR A CA 1
ATOM 690 C C . THR A 1 90 ? -12.746 1.697 8.037 1.00 95.81 90 THR A C 1
ATOM 692 O O . THR A 1 90 ? -12.403 2.673 8.703 1.00 95.81 90 THR A O 1
ATOM 695 N N . HIS A 1 91 ? -13.296 1.814 6.824 1.00 94.88 91 HIS A N 1
ATOM 696 C CA . HIS A 1 91 ? -13.447 3.064 6.071 1.00 94.88 91 HIS A CA 1
ATOM 697 C C . HIS A 1 91 ? -12.145 3.870 5.922 1.00 94.88 91 HIS A C 1
ATOM 699 O O . HIS A 1 91 ? -12.169 5.084 5.704 1.00 94.88 91 HIS A O 1
ATOM 705 N N . GLN A 1 92 ? -10.992 3.211 6.053 1.00 97.0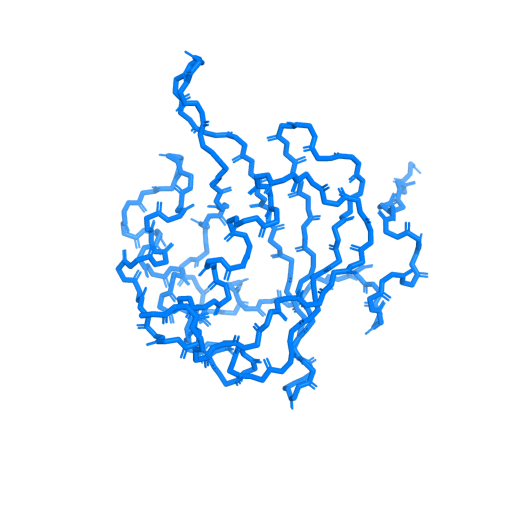0 92 GLN A N 1
ATOM 706 C CA . GLN A 1 92 ? -9.695 3.848 5.878 1.00 97.00 92 GLN A CA 1
ATOM 707 C C . GLN A 1 92 ? -9.354 3.936 4.394 1.00 97.00 92 GLN A C 1
ATOM 709 O O . GLN A 1 92 ? -9.661 3.038 3.610 1.00 97.00 92 GLN A O 1
ATOM 714 N N . VAL A 1 93 ? -8.667 5.014 4.027 1.00 97.19 93 VAL A N 1
ATOM 715 C CA . VAL A 1 93 ? -8.188 5.253 2.666 1.00 97.19 93 VAL A CA 1
ATOM 716 C C . VAL A 1 93 ? -6.711 5.597 2.737 1.00 97.19 93 VAL A C 1
ATOM 718 O O . VAL A 1 93 ? -6.312 6.408 3.575 1.00 97.19 93 VAL A O 1
ATOM 721 N N . LYS A 1 94 ? -5.892 4.993 1.876 1.00 97.31 94 LYS A N 1
ATOM 722 C CA . LYS A 1 94 ? -4.459 5.290 1.809 1.00 97.31 94 LYS A CA 1
ATOM 723 C C . LYS A 1 94 ? -3.947 5.262 0.378 1.00 97.31 94 LYS A C 1
ATOM 725 O O . LYS A 1 94 ? -4.203 4.320 -0.361 1.00 97.31 94 LYS A O 1
ATOM 730 N N . GLU A 1 95 ? -3.178 6.285 0.028 1.00 97.12 95 GLU A N 1
ATOM 731 C CA . GLU A 1 95 ? -2.403 6.326 -1.209 1.00 97.12 95 GLU A CA 1
ATOM 732 C C . GLU A 1 95 ? -1.070 5.588 -1.041 1.00 97.12 95 GLU A C 1
ATOM 734 O O . GLU A 1 95 ? -0.350 5.784 -0.056 1.00 97.12 95 GLU A O 1
ATOM 739 N N . PHE A 1 96 ? -0.731 4.793 -2.048 1.00 97.00 96 PHE A N 1
ATOM 740 C CA . PHE A 1 96 ? 0.562 4.168 -2.245 1.00 97.00 96 PHE A CA 1
ATOM 741 C C . PHE A 1 96 ? 1.121 4.599 -3.598 1.00 97.00 96 PHE A C 1
ATOM 743 O O . PHE A 1 96 ? 0.414 4.640 -4.602 1.00 97.00 96 PHE A O 1
ATOM 750 N N . THR A 1 97 ? 2.416 4.895 -3.632 1.00 95.44 97 THR A N 1
ATOM 751 C CA . THR A 1 97 ? 3.157 5.006 -4.889 1.00 95.44 97 THR A CA 1
ATOM 752 C C . THR A 1 97 ? 3.943 3.719 -5.084 1.00 95.44 97 THR A C 1
ATOM 754 O O . THR A 1 97 ? 4.734 3.343 -4.216 1.00 95.44 97 THR A O 1
ATOM 757 N N . VAL A 1 98 ? 3.760 3.081 -6.235 1.00 95.38 98 VAL A N 1
ATOM 758 C CA . VAL A 1 98 ? 4.549 1.929 -6.676 1.00 95.38 98 VAL A CA 1
ATOM 759 C C . VAL A 1 98 ? 5.323 2.281 -7.937 1.00 95.38 98 VAL A C 1
ATOM 761 O O . VAL A 1 98 ? 4.885 3.122 -8.721 1.00 95.38 98 VAL A O 1
ATOM 764 N N . ARG A 1 99 ? 6.499 1.690 -8.126 1.00 94.75 99 ARG A N 1
ATOM 765 C CA . ARG A 1 99 ? 7.317 1.889 -9.327 1.00 94.75 99 ARG A CA 1
ATOM 766 C C . ARG A 1 99 ? 8.244 0.715 -9.574 1.00 94.75 99 ARG A C 1
ATOM 768 O O . ARG A 1 99 ? 8.564 -0.013 -8.637 1.00 94.75 99 ARG A O 1
ATOM 775 N N . LEU A 1 100 ? 8.704 0.591 -10.810 1.00 93.19 100 LEU A N 1
ATOM 776 C CA . LEU A 1 100 ? 9.848 -0.244 -11.140 1.00 93.19 100 LEU A CA 1
ATOM 777 C C . LEU A 1 100 ? 11.093 0.260 -10.405 1.00 93.19 100 LEU A C 1
ATOM 779 O O . LEU A 1 100 ? 11.360 1.463 -10.341 1.00 93.19 100 LEU A O 1
ATOM 783 N N . ASP A 1 101 ? 11.833 -0.670 -9.820 1.00 92.06 101 ASP A N 1
ATOM 784 C CA . ASP A 1 101 ? 13.058 -0.400 -9.084 1.00 92.06 101 ASP A CA 1
ATOM 785 C C . ASP A 1 101 ? 14.019 -1.590 -9.210 1.00 92.06 101 ASP A C 1
ATOM 787 O O . ASP A 1 101 ? 13.602 -2.752 -9.234 1.00 92.06 101 ASP A O 1
ATOM 791 N N . GLY A 1 102 ? 15.312 -1.293 -9.331 1.00 84.94 102 GLY A N 1
ATOM 792 C CA . GLY A 1 102 ? 16.346 -2.269 -9.670 1.00 84.94 102 GLY A CA 1
ATOM 793 C C . GLY A 1 102 ? 17.246 -1.803 -10.815 1.00 84.94 102 GLY A C 1
ATOM 794 O O . GLY A 1 102 ? 17.235 -0.641 -11.215 1.00 84.94 102 GLY A O 1
ATOM 795 N N . ALA A 1 103 ? 18.071 -2.720 -11.318 1.00 75.69 103 ALA A N 1
ATOM 796 C CA . ALA A 1 103 ? 18.924 -2.472 -12.478 1.00 75.69 103 ALA A CA 1
ATOM 797 C C . ALA A 1 103 ? 18.185 -2.800 -13.782 1.00 75.69 103 ALA A C 1
ATOM 799 O O . ALA A 1 103 ? 17.341 -3.694 -13.795 1.00 75.69 103 ALA A O 1
ATOM 800 N N . THR A 1 104 ? 18.572 -2.141 -14.878 1.00 76.06 104 THR A N 1
ATOM 801 C CA . THR A 1 104 ? 17.951 -2.329 -16.195 1.00 76.06 104 THR A CA 1
ATOM 802 C C . THR A 1 104 ? 17.882 -3.797 -16.622 1.00 76.06 104 THR A C 1
ATOM 804 O O . THR A 1 104 ? 18.906 -4.483 -16.674 1.00 76.06 104 THR A O 1
ATOM 807 N N . GLY A 1 105 ? 16.678 -4.276 -16.940 1.00 70.50 105 GLY A N 1
ATOM 808 C CA . GLY A 1 105 ? 16.380 -5.663 -17.310 1.00 70.50 105 GLY A CA 1
ATOM 809 C C . GLY A 1 105 ? 16.167 -6.615 -16.125 1.00 70.50 105 GLY A C 1
ATOM 810 O O . GLY A 1 105 ? 16.081 -7.827 -16.330 1.00 70.50 105 GLY A O 1
ATOM 811 N N . LYS A 1 106 ? 16.131 -6.095 -14.895 1.00 76.56 106 LYS A N 1
ATOM 812 C CA . LYS A 1 106 ? 15.872 -6.825 -13.639 1.00 76.56 106 LYS A CA 1
ATOM 813 C C . LYS A 1 106 ? 15.012 -6.001 -12.676 1.00 76.56 106 LYS A C 1
ATOM 815 O O . LYS A 1 106 ? 15.106 -6.184 -11.463 1.00 76.56 106 LYS A O 1
ATOM 820 N N . GLU A 1 107 ? 14.256 -5.043 -13.196 1.00 85.19 107 GLU A N 1
ATOM 821 C CA . G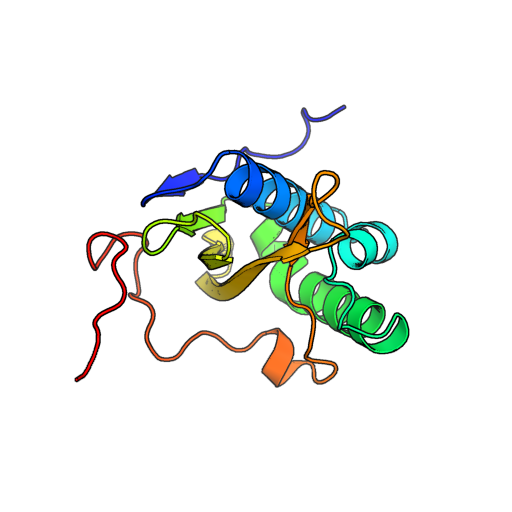LU A 1 107 ? 13.379 -4.212 -12.392 1.00 85.19 107 GLU A CA 1
ATOM 822 C C . GLU A 1 107 ? 12.184 -5.021 -11.897 1.00 85.19 107 GLU A C 1
ATOM 824 O O . GLU A 1 107 ? 11.516 -5.708 -12.669 1.00 85.19 107 GLU A O 1
ATOM 829 N N . ASP A 1 108 ? 11.885 -4.873 -10.612 1.00 91.44 108 ASP A N 1
ATOM 830 C CA . ASP A 1 108 ? 10.649 -5.362 -10.017 1.00 91.44 108 ASP A CA 1
ATOM 831 C C . ASP A 1 108 ? 9.787 -4.173 -9.607 1.00 91.44 108 ASP A C 1
ATOM 833 O O . ASP A 1 108 ? 10.293 -3.099 -9.272 1.00 91.44 108 ASP A O 1
ATOM 837 N N . TRP A 1 109 ? 8.473 -4.371 -9.565 1.00 95.25 109 TRP A N 1
ATOM 838 C CA . TRP A 1 109 ? 7.587 -3.393 -8.950 1.00 95.25 109 TRP A CA 1
ATOM 839 C C . TRP A 1 109 ? 7.796 -3.380 -7.436 1.00 95.25 109 TRP A C 1
ATOM 841 O O . TRP A 1 109 ? 7.724 -4.409 -6.765 1.00 95.25 109 TRP A O 1
ATOM 851 N N . ARG A 1 110 ? 8.054 -2.191 -6.899 1.00 96.75 110 ARG A N 1
ATOM 852 C CA . ARG A 1 110 ? 8.296 -1.931 -5.480 1.00 96.75 110 ARG A CA 1
ATOM 853 C C . ARG A 1 110 ? 7.411 -0.788 -4.993 1.00 96.75 110 ARG A C 1
ATOM 855 O O . ARG A 1 110 ? 6.912 0.021 -5.774 1.00 96.75 110 ARG A O 1
ATOM 862 N N . VAL A 1 111 ? 7.234 -0.715 -3.682 1.00 97.38 111 VAL A N 1
ATOM 863 C CA . VAL A 1 111 ? 6.394 0.245 -2.968 1.00 97.38 111 VAL A CA 1
ATOM 864 C C . VAL A 1 111 ? 7.273 1.299 -2.311 1.00 97.38 111 VAL A C 1
ATOM 866 O O . VAL A 1 111 ? 8.248 0.995 -1.625 1.00 97.38 111 VAL A O 1
ATOM 869 N N . LEU A 1 112 ? 6.904 2.562 -2.469 1.00 95.94 112 LEU A N 1
ATOM 870 C CA . LEU A 1 112 ? 7.602 3.660 -1.823 1.00 95.94 112 LEU A CA 1
ATOM 871 C C . LEU A 1 112 ? 7.293 3.694 -0.316 1.00 95.94 112 LEU A C 1
ATOM 873 O O . LEU A 1 112 ? 6.173 4.007 0.085 1.00 95.94 112 LEU A O 1
ATOM 877 N N . MET A 1 113 ? 8.288 3.419 0.534 1.00 96.31 113 MET A N 1
ATOM 878 C CA . MET A 1 113 ? 8.125 3.369 1.998 1.00 96.31 113 MET A CA 1
ATOM 879 C C . MET A 1 113 ? 8.976 4.442 2.687 1.00 96.31 113 MET A C 1
ATOM 881 O O . MET A 1 113 ? 10.156 4.217 2.943 1.00 96.31 113 MET A O 1
ATOM 885 N N . LYS A 1 114 ? 8.414 5.623 2.971 1.00 92.69 114 LYS A N 1
ATOM 886 C CA . LYS A 1 114 ? 9.198 6.801 3.413 1.00 92.69 114 LYS A CA 1
ATOM 887 C C . LYS A 1 114 ? 8.809 7.404 4.767 1.00 92.69 114 LYS A C 1
ATOM 889 O O . LYS A 1 114 ? 9.457 8.352 5.201 1.00 92.69 114 LYS A O 1
ATOM 894 N N . SER A 1 115 ? 7.800 6.869 5.453 1.00 92.12 115 SER A N 1
ATOM 895 C CA . SER A 1 115 ? 7.202 7.523 6.626 1.00 92.12 115 SER A CA 1
ATOM 896 C C . SER A 1 115 ? 7.388 6.701 7.901 1.00 92.12 115 SER A C 1
ATOM 898 O O . SER A 1 115 ? 6.708 5.700 8.127 1.00 92.12 115 SER A O 1
ATOM 900 N N . THR A 1 116 ? 8.298 7.149 8.769 1.00 94.88 116 THR A N 1
ATOM 901 C CA . THR A 1 116 ? 8.541 6.525 10.081 1.00 94.88 116 THR A CA 1
ATOM 902 C C . THR A 1 116 ? 7.578 7.011 11.164 1.00 94.88 116 THR A C 1
ATOM 904 O O . THR A 1 116 ? 7.330 6.275 12.124 1.00 94.88 116 THR A O 1
ATOM 907 N N . ASP A 1 117 ? 7.006 8.207 11.004 1.00 97.06 117 ASP A N 1
ATOM 908 C CA . ASP A 1 117 ? 5.917 8.693 11.847 1.00 97.06 117 ASP A CA 1
ATOM 909 C C . ASP A 1 117 ? 4.614 7.948 11.529 1.00 97.06 117 ASP A C 1
ATOM 911 O O . ASP A 1 117 ? 4.289 7.677 10.370 1.00 97.06 117 ASP A O 1
ATOM 915 N N . PHE A 1 118 ? 3.869 7.591 12.576 1.00 96.44 118 PHE A N 1
ATOM 916 C CA . PHE A 1 118 ? 2.638 6.823 12.423 1.00 96.44 118 PHE A CA 1
ATOM 917 C C . PHE A 1 118 ? 1.549 7.625 11.709 1.00 96.44 118 PHE A C 1
ATOM 919 O O . PHE A 1 118 ? 0.897 7.079 10.823 1.00 96.44 118 PHE A O 1
ATOM 926 N N . LYS A 1 119 ? 1.362 8.905 12.062 1.00 95.62 119 LYS A N 1
ATOM 927 C CA . LYS A 1 119 ? 0.313 9.741 11.468 1.00 95.62 119 LYS A CA 1
ATOM 928 C C . LYS A 1 119 ? 0.566 9.914 9.981 1.00 95.62 119 LYS A C 1
ATOM 930 O O . LYS A 1 119 ? -0.356 9.684 9.207 1.00 95.62 119 LYS A O 1
ATOM 935 N N . ASP A 1 120 ? 1.803 10.210 9.593 1.00 94.44 120 ASP A N 1
ATOM 936 C CA . ASP A 1 120 ? 2.182 10.371 8.185 1.00 94.44 120 ASP A CA 1
ATOM 937 C C . ASP A 1 120 ? 2.021 9.052 7.409 1.00 94.44 120 ASP A C 1
ATOM 939 O O . ASP A 1 120 ? 1.432 9.002 6.322 1.00 94.44 120 ASP A O 1
ATOM 943 N N . ALA A 1 121 ? 2.479 7.937 7.992 1.00 95.12 121 ALA A N 1
ATOM 944 C CA . ALA A 1 121 ? 2.373 6.618 7.374 1.00 95.12 121 ALA A CA 1
ATOM 945 C C . ALA A 1 121 ? 0.917 6.207 7.119 1.00 95.12 121 ALA A C 1
ATOM 947 O O . ALA A 1 121 ? 0.638 5.585 6.092 1.00 95.12 121 ALA A O 1
ATOM 948 N N . THR A 1 122 ? -0.013 6.588 8.000 1.00 96.06 122 THR A N 1
ATOM 949 C CA . THR A 1 122 ? -1.434 6.219 7.901 1.00 96.06 122 THR A CA 1
ATOM 950 C C . THR A 1 122 ? -2.339 7.325 7.367 1.00 96.06 122 THR A C 1
ATOM 952 O O . THR A 1 122 ? -3.550 7.133 7.297 1.00 96.06 122 THR A O 1
ATOM 955 N N . GLN A 1 123 ? -1.788 8.488 7.016 1.00 96.12 123 GLN A N 1
ATOM 956 C CA . GLN A 1 123 ? -2.583 9.630 6.580 1.00 96.12 123 GLN A CA 1
ATOM 957 C C . GLN A 1 123 ? -3.352 9.304 5.298 1.00 96.12 123 GLN A C 1
ATOM 959 O O . GLN A 1 123 ? -2.766 8.817 4.323 1.00 96.12 123 GLN A O 1
ATOM 964 N N . ALA A 1 124 ? -4.649 9.615 5.311 1.00 95.19 124 ALA A N 1
ATOM 965 C CA . ALA A 1 124 ? -5.489 9.549 4.128 1.00 95.19 124 ALA A CA 1
ATOM 966 C C . ALA A 1 124 ? -5.115 10.664 3.133 1.00 95.19 124 ALA A C 1
ATOM 968 O O . ALA A 1 124 ? -4.837 11.791 3.558 1.00 95.19 124 ALA A O 1
ATOM 969 N N . PRO A 1 125 ? -5.112 10.381 1.821 1.00 93.44 125 PRO A N 1
ATOM 970 C CA . PRO A 1 125 ? -4.847 11.399 0.811 1.00 93.44 125 PRO A CA 1
ATOM 971 C C . PRO A 1 125 ? -5.928 12.486 0.837 1.00 93.44 125 PRO A C 1
ATOM 973 O O . PRO A 1 125 ? -7.117 12.194 0.936 1.00 93.44 125 PRO A O 1
ATOM 976 N N . GLY A 1 126 ? -5.523 13.753 0.711 1.00 92.75 126 GLY A N 1
ATOM 977 C CA . GLY A 1 126 ? -6.458 14.887 0.693 1.00 92.75 126 GLY A CA 1
ATOM 978 C C . GLY A 1 126 ? -7.222 15.065 -0.625 1.00 92.75 126 GLY A C 1
ATOM 979 O O . GLY A 1 126 ? -8.142 15.876 -0.685 1.00 92.75 126 GLY A O 1
ATOM 980 N N . TRP A 1 127 ? -6.833 14.342 -1.678 1.00 91.12 127 TRP A N 1
ATOM 981 C CA . TRP A 1 127 ? -7.361 14.506 -3.035 1.00 91.12 127 TRP A CA 1
ATOM 982 C C . TRP A 1 127 ? -8.242 13.341 -3.504 1.00 91.12 127 TRP A C 1
ATOM 984 O O . TRP A 1 127 ? -9.020 13.519 -4.442 1.00 91.12 127 TRP A O 1
ATOM 994 N N . ALA A 1 128 ? -8.121 12.157 -2.891 1.00 91.31 128 ALA A N 1
ATOM 995 C CA . ALA A 1 128 ? -8.785 10.962 -3.398 1.00 91.31 128 ALA A CA 1
ATOM 996 C C . ALA A 1 128 ? -10.313 11.043 -3.211 1.00 91.31 128 ALA A C 1
ATOM 998 O O . ALA A 1 128 ? -10.787 11.545 -2.184 1.00 91.31 128 ALA A O 1
ATOM 999 N N . PRO A 1 129 ? -11.109 10.531 -4.166 1.00 90.56 129 PRO A N 1
ATOM 1000 C CA . PRO A 1 129 ? -12.556 10.438 -4.018 1.00 90.56 129 PRO A CA 1
ATOM 1001 C C . PRO A 1 129 ? -12.945 9.561 -2.825 1.00 90.56 129 PRO A C 1
ATOM 1003 O O . PRO A 1 129 ? -12.203 8.659 -2.435 1.00 90.56 129 PRO A O 1
ATOM 1006 N N . LYS A 1 130 ? -14.147 9.784 -2.276 1.00 89.12 130 LYS A N 1
ATOM 1007 C CA . LYS A 1 130 ? -14.685 8.966 -1.173 1.00 89.12 130 LYS A CA 1
ATOM 1008 C C . LYS A 1 130 ? -14.936 7.512 -1.574 1.00 89.12 130 LYS A C 1
ATOM 1010 O O . LYS A 1 130 ? -14.858 6.633 -0.724 1.00 89.12 130 LYS A O 1
ATOM 1015 N N . GLU A 1 131 ? -15.246 7.285 -2.846 1.00 90.75 131 GLU A N 1
ATOM 1016 C CA . GLU A 1 131 ? -15.533 5.969 -3.406 1.00 90.75 131 GLU A CA 1
ATOM 1017 C C . GLU A 1 131 ? -14.517 5.637 -4.510 1.00 90.75 131 GLU A C 1
ATOM 1019 O O . GLU A 1 131 ? -14.183 6.528 -5.301 1.00 90.75 131 GLU A O 1
ATOM 1024 N N . PRO A 1 132 ? -14.040 4.380 -4.592 1.00 91.38 132 PRO A N 1
ATOM 1025 C CA . PRO A 1 132 ? -13.131 3.946 -5.651 1.00 91.38 132 PRO A CA 1
ATOM 1026 C C . PRO A 1 132 ? -13.693 4.241 -7.048 1.00 91.38 132 PRO A C 1
ATOM 1028 O O . PRO A 1 132 ? -14.877 4.023 -7.304 1.00 91.38 132 PRO A O 1
ATOM 1031 N N . GLY A 1 133 ? -12.852 4.716 -7.967 1.00 90.88 133 GLY A N 1
ATOM 1032 C CA . GLY A 1 133 ? -13.225 4.990 -9.356 1.00 90.88 133 GLY A CA 1
ATOM 1033 C C . GLY A 1 133 ? -14.060 6.260 -9.562 1.00 90.88 133 GLY A C 1
ATOM 1034 O O . GLY A 1 133 ? -14.428 6.565 -10.695 1.00 90.88 133 GLY A O 1
ATOM 1035 N N . GLY A 1 134 ? -14.333 7.046 -8.513 1.00 84.19 134 GLY A N 1
ATOM 1036 C CA . GLY A 1 134 ? -15.203 8.230 -8.583 1.00 84.19 134 GLY A CA 1
ATOM 1037 C C . GLY A 1 134 ? -14.746 9.339 -9.547 1.00 84.19 134 GLY A C 1
ATOM 1038 O O . GLY A 1 134 ? -15.541 10.207 -9.903 1.00 84.19 134 GLY A O 1
ATOM 1039 N N . THR A 1 135 ? -13.487 9.325 -9.994 1.00 83.69 135 THR A N 1
ATOM 1040 C CA . THR A 1 135 ? -12.949 10.242 -11.020 1.00 83.69 135 THR A CA 1
ATOM 1041 C C . THR A 1 135 ? -12.659 9.560 -12.355 1.00 83.69 135 THR A C 1
ATOM 1043 O O . THR A 1 135 ? -12.022 10.168 -13.207 1.00 83.69 135 THR A O 1
ATOM 1046 N N . GLY A 1 136 ? -13.083 8.308 -12.545 1.00 86.06 136 GLY A N 1
ATOM 1047 C CA . GLY A 1 136 ? -12.650 7.486 -13.677 1.00 86.06 136 GLY A CA 1
ATOM 1048 C C . GLY A 1 136 ? -11.190 7.033 -13.569 1.00 86.06 136 GLY A C 1
ATOM 1049 O O . GLY A 1 136 ? -10.574 6.740 -14.591 1.00 86.06 136 GLY A O 1
ATOM 1050 N N . SER A 1 137 ? -10.644 7.014 -12.345 1.00 89.75 137 SER A N 1
ATOM 1051 C CA . SER A 1 137 ? -9.265 6.600 -12.040 1.00 89.75 137 SER A CA 1
ATOM 1052 C C . SER A 1 137 ? -8.202 7.411 -12.786 1.00 89.75 137 SER A C 1
ATOM 1054 O O . SER A 1 137 ? -7.148 6.908 -13.162 1.00 89.75 137 SER A O 1
ATOM 1056 N N . THR A 1 138 ? -8.486 8.694 -13.004 1.00 84.38 138 THR A N 1
ATOM 1057 C CA . THR A 1 138 ? -7.525 9.672 -13.522 1.00 84.38 138 THR A CA 1
ATOM 1058 C C . THR A 1 138 ? -7.247 10.716 -12.457 1.00 84.38 138 THR A C 1
ATOM 1060 O O . THR A 1 138 ? -8.194 11.204 -11.815 1.00 84.38 138 THR A O 1
ATOM 1063 N N . MET A 1 139 ? -5.982 11.087 -12.265 1.00 77.50 139 MET A N 1
ATOM 1064 C CA . MET A 1 139 ? -5.667 12.224 -11.407 1.00 77.50 139 MET A CA 1
ATOM 1065 C C . MET A 1 139 ? -6.090 13.514 -12.112 1.00 77.50 139 MET A C 1
ATOM 1067 O O . MET A 1 139 ? -5.751 13.767 -13.267 1.00 77.50 139 MET A O 1
ATOM 1071 N N . LYS A 1 140 ? -6.869 14.358 -11.426 1.00 65.12 140 LYS A N 1
ATOM 1072 C CA . LYS A 1 140 ? -7.168 15.693 -11.950 1.00 65.12 140 LYS A CA 1
ATOM 1073 C C . LYS A 1 140 ? -5.896 16.528 -11.852 1.00 65.12 140 LYS A C 1
ATOM 1075 O O . LYS A 1 140 ? -5.529 16.959 -10.761 1.00 65.12 140 LYS A O 1
ATOM 1080 N N . ASN A 1 141 ? -5.246 16.771 -12.986 1.00 49.62 141 ASN A N 1
ATOM 1081 C CA . ASN A 1 141 ? -4.225 17.805 -13.085 1.00 49.62 141 ASN A CA 1
ATOM 1082 C C . ASN A 1 141 ? -4.905 19.153 -12.826 1.00 49.62 141 ASN A C 1
ATOM 1084 O O . ASN A 1 141 ? -5.552 19.711 -13.713 1.00 49.62 141 ASN A O 1
ATOM 1088 N N . ASN A 1 142 ? -4.789 19.668 -11.604 1.00 38.75 142 ASN A N 1
ATOM 1089 C CA . ASN A 1 142 ? -5.026 21.082 -11.353 1.00 38.75 142 ASN A CA 1
ATOM 1090 C C . ASN A 1 142 ? -3.821 21.829 -11.935 1.00 38.75 142 ASN A C 1
ATOM 1092 O O . ASN A 1 142 ? -2.815 22.009 -11.251 1.00 38.75 142 ASN A O 1
ATOM 1096 N N . ASN A 1 143 ? -3.918 22.138 -13.227 1.00 34.34 143 ASN A N 1
ATOM 1097 C CA . ASN A 1 143 ? -2.997 23.011 -13.946 1.00 34.34 143 ASN A CA 1
ATOM 1098 C C . ASN A 1 143 ? -3.089 24.443 -13.403 1.00 34.34 143 ASN A C 1
ATOM 1100 O O . ASN A 1 143 ? -4.237 24.891 -13.166 1.00 34.34 143 ASN A O 1
#

Sequence (143 aa):
MYADHEPLHVVGYPSTGSLLVMQELVWHIADGKAAELRKLATSDSSDAVARKTAENWIKGFGAGARGKVTGDFYDDGSERQVVVLYFQDTHQVKEFTVRLDGATGKEDWRVLMKSTDFKDATQAPGWAPKEPGGTGSTMKNNN

Secondary structure (DSSP, 8-state):
-TTSSPPPEEEE---HHHHHHHHHHHHHHHTT-HHHHHHTB-TTS-HHHHHHHHHHHHHHHHHHHTS-EEEEEES--SSEEEEEEEETTTTEEEEEEEEEESSTT--EEEE-----SHHHHHPPPSSS-SSTTTTSS------

pLDDT: mean 90.77, std 11.9, range [34.34, 98.5]

Foldseek 3Di:
DPPQADQAAEAAADDPQNSVLVRQLLVCLLVVVLVSNLVLEAPVADSVQSSLLSNLSSVQCNVLSRDHKYWQWADHQPFKTWIWIQRPVVRAIDIWIWGFHDDPPPTHIGTHRGDNDNCVSRPHDPQDDSDHCPVVRYRPPPD

Radius of gyration: 14.19 Å; chains: 1; bounding box: 34×44×30 Å